Protein AF-A0A7C9A9R1-F1 (afdb_monomer)

Radius of gyration: 14.93 Å; Cα contacts (8 Å, |Δi|>4): 166; chains: 1; bounding box: 41×26×41 Å

Nearest PDB structures (foldseek):
  3vlb-assembly2_C  TM=8.022E-01  e=1.732E-03  Daucus carota
  1j71-assembly1_A  TM=6.730E-01  e=1.248E-03  Candida tropicalis
  3id5-assembly1_F  TM=2.738E-01  e=5.198E+00  Saccharolobus solfataricus

Secondary structure (DSSP, 8-state):
------GGGSS--TTS-SS----SS-SSEEE-HHHHHHHHHHHHHHTTTSPB-HHHHHHHT-S-EEE-TT-SS--PPPEEEE-TTS-EEEEPGGGTEEEEGGGTEEEE-EEETT-SS----

Structure (mmCIF, N/CA/C/O backbone):
data_AF-A0A7C9A9R1-F1
#
_entry.id   AF-A0A7C9A9R1-F1
#
loop_
_atom_site.group_PDB
_atom_site.id
_atom_site.type_symbol
_atom_site.label_atom_id
_atom_site.label_alt_id
_atom_site.label_comp_id
_atom_site.label_asym_id
_atom_site.label_entity_id
_atom_site.label_seq_id
_atom_site.pdbx_PDB_ins_code
_atom_site.Cartn_x
_atom_site.Cartn_y
_atom_site.Cartn_z
_atom_site.occupancy
_atom_site.B_iso_or_equiv
_atom_site.auth_seq_id
_atom_site.auth_comp_id
_atom_site.auth_asym_id
_atom_site.auth_atom_id
_atom_site.pdbx_PDB_model_num
ATOM 1 N N . LYS A 1 1 ? -10.204 1.025 -10.475 1.00 87.44 1 LYS A N 1
ATOM 2 C CA . LYS A 1 1 ? -9.634 2.235 -11.128 1.00 87.44 1 LYS A CA 1
ATOM 3 C C . LYS A 1 1 ? -8.218 1.931 -11.616 1.00 87.44 1 LYS A C 1
ATOM 5 O O . LYS A 1 1 ? -7.542 1.159 -10.955 1.00 87.44 1 LYS A O 1
ATOM 10 N N . GLU A 1 2 ? -7.751 2.514 -12.727 1.00 91.00 2 GLU A N 1
ATOM 11 C CA . GLU A 1 2 ? -6.334 2.423 -13.126 1.00 91.00 2 GLU A CA 1
ATOM 12 C C . GLU A 1 2 ? -5.509 3.560 -12.494 1.00 91.00 2 GLU A C 1
ATOM 14 O O . GLU A 1 2 ? -5.761 4.740 -12.757 1.00 91.00 2 GLU A O 1
ATOM 19 N N . VAL A 1 3 ? -4.519 3.200 -11.674 1.00 92.94 3 VAL A N 1
ATOM 20 C CA . VAL A 1 3 ? -3.563 4.135 -11.064 1.00 92.94 3 VAL A CA 1
ATOM 21 C C . VAL A 1 3 ? -2.357 4.280 -11.991 1.00 92.94 3 VAL A C 1
ATOM 23 O O . VAL A 1 3 ? -1.622 3.325 -12.243 1.00 92.94 3 VAL A O 1
ATOM 26 N N . LYS A 1 4 ? -2.147 5.482 -12.539 1.00 90.00 4 LYS A N 1
ATOM 27 C CA . LYS A 1 4 ? -1.072 5.727 -13.510 1.00 90.00 4 LYS A CA 1
ATOM 28 C C . LYS A 1 4 ? 0.254 5.983 -12.804 1.00 90.00 4 LYS A C 1
ATOM 30 O O . LYS A 1 4 ? 0.452 7.039 -12.217 1.00 90.00 4 LYS A O 1
ATOM 35 N N . LEU A 1 5 ? 1.196 5.056 -12.962 1.00 88.75 5 LEU A N 1
ATOM 36 C CA . LEU A 1 5 ? 2.554 5.220 -12.445 1.00 88.75 5 LEU A CA 1
ATOM 37 C C . LEU A 1 5 ? 3.372 6.229 -13.275 1.00 88.75 5 LEU A C 1
ATOM 39 O O . LEU A 1 5 ? 3.241 6.238 -14.510 1.00 88.75 5 LEU A O 1
ATOM 43 N N . PRO A 1 6 ? 4.270 7.015 -12.652 1.00 88.19 6 PRO A N 1
ATOM 44 C CA . PRO A 1 6 ? 5.249 7.838 -13.359 1.00 88.19 6 PRO A CA 1
ATOM 45 C C . PRO A 1 6 ? 6.047 7.032 -14.391 1.00 88.19 6 PRO A C 1
ATOM 47 O O . PRO A 1 6 ? 6.464 5.905 -14.127 1.00 88.19 6 PRO A O 1
ATOM 50 N N . VAL A 1 7 ? 6.298 7.606 -15.575 1.00 85.31 7 VAL A N 1
ATOM 51 C CA . VAL A 1 7 ? 6.982 6.904 -16.685 1.00 85.31 7 VAL A CA 1
ATOM 52 C C . VAL A 1 7 ? 8.357 6.369 -16.269 1.00 85.31 7 VAL A C 1
ATOM 54 O O . VAL A 1 7 ? 8.718 5.257 -16.652 1.00 85.31 7 VAL A O 1
ATOM 57 N N . GLY A 1 8 ? 9.092 7.128 -15.450 1.00 86.81 8 GLY A N 1
ATOM 58 C CA . GLY A 1 8 ? 10.420 6.752 -14.958 1.00 86.81 8 GLY A CA 1
ATOM 59 C C . GLY A 1 8 ? 10.445 5.531 -14.033 1.00 86.81 8 GLY A C 1
ATOM 60 O O . GLY A 1 8 ? 11.499 4.928 -13.885 1.00 86.81 8 GLY A O 1
ATOM 61 N N . LEU A 1 9 ? 9.306 5.130 -13.458 1.00 88.50 9 LEU A N 1
ATOM 62 C CA . LEU A 1 9 ? 9.220 3.982 -12.549 1.00 88.50 9 LEU A CA 1
ATOM 63 C C . LEU A 1 9 ? 8.808 2.682 -13.244 1.00 88.50 9 LEU A C 1
ATOM 65 O O . LEU A 1 9 ? 8.917 1.615 -12.656 1.00 88.50 9 LEU A O 1
ATOM 69 N N . ARG A 1 10 ? 8.349 2.725 -14.498 1.00 88.50 10 ARG A N 1
ATOM 70 C CA . ARG A 1 10 ? 7.764 1.544 -15.165 1.00 88.50 10 ARG A CA 1
ATOM 71 C C . ARG A 1 10 ? 8.792 0.535 -15.677 1.00 88.50 10 ARG A C 1
ATOM 73 O O . ARG A 1 10 ? 8.419 -0.549 -16.114 1.00 88.50 10 ARG A O 1
ATOM 80 N N . ARG A 1 11 ? 10.071 0.908 -15.711 1.00 90.19 11 ARG A N 1
ATOM 81 C CA . ARG A 1 11 ? 11.178 0.054 -16.152 1.00 90.19 11 ARG A CA 1
ATOM 82 C C . ARG A 1 11 ? 12.473 0.469 -15.456 1.00 90.19 11 ARG A C 1
ATOM 84 O O . ARG A 1 11 ? 12.620 1.662 -15.192 1.00 90.19 11 ARG A O 1
ATOM 91 N N . PRO A 1 12 ? 13.417 -0.459 -15.246 1.00 90.25 12 PRO A N 1
ATOM 92 C CA . PRO A 1 12 ? 14.748 -0.100 -14.783 1.00 90.25 12 PRO A CA 1
ATOM 93 C C . PRO A 1 12 ? 15.435 0.855 -15.768 1.00 90.25 12 PRO A C 1
ATOM 95 O O . PRO A 1 12 ? 15.463 0.615 -16.980 1.00 90.25 12 PRO A O 1
ATOM 98 N N . GLY A 1 13 ? 15.960 1.960 -15.248 1.00 88.50 13 GLY A N 1
ATOM 99 C CA . GLY A 1 13 ? 16.826 2.886 -15.967 1.00 88.50 13 GLY A CA 1
ATOM 100 C C . GLY A 1 13 ? 18.290 2.424 -15.984 1.00 88.50 13 GLY A C 1
ATOM 101 O O . GLY A 1 13 ? 18.647 1.460 -15.307 1.00 88.50 13 GLY A O 1
ATOM 102 N N . PRO A 1 14 ? 19.183 3.137 -16.697 1.00 90.31 14 PRO A N 1
ATOM 103 C CA . PRO A 1 14 ? 20.608 2.789 -16.772 1.00 90.31 14 PRO A CA 1
ATOM 104 C C . PRO A 1 14 ? 21.329 2.766 -15.417 1.00 90.31 14 PRO A C 1
ATOM 106 O O . PRO A 1 14 ? 22.350 2.106 -15.279 1.00 90.31 14 PRO A O 1
ATOM 109 N N . LYS A 1 15 ? 20.805 3.490 -14.420 1.00 89.31 15 LYS A N 1
ATOM 110 C CA . LYS A 1 15 ? 21.331 3.519 -13.047 1.00 89.31 15 LYS A CA 1
ATOM 111 C C . LYS A 1 15 ? 20.649 2.499 -12.121 1.00 89.31 15 LYS A C 1
ATOM 113 O O . LYS A 1 15 ? 20.833 2.572 -10.914 1.00 89.31 15 LYS A O 1
ATOM 118 N N . GLY A 1 16 ? 19.823 1.598 -12.661 1.00 84.62 16 GLY A N 1
ATOM 119 C CA . GLY A 1 16 ? 19.057 0.617 -11.885 1.00 84.62 16 GLY A CA 1
ATOM 120 C C . GLY A 1 16 ? 17.852 1.193 -11.132 1.00 84.62 16 GLY A C 1
ATOM 121 O O . GLY A 1 16 ? 17.236 0.491 -10.342 1.00 84.62 16 GLY A O 1
ATOM 122 N N . ASN A 1 17 ? 17.497 2.458 -11.364 1.00 85.94 17 ASN A N 1
ATOM 123 C CA . ASN A 1 17 ? 16.337 3.101 -10.754 1.00 85.94 17 ASN A CA 1
ATOM 124 C C . ASN A 1 17 ? 15.040 2.766 -11.512 1.00 85.94 17 ASN A C 1
ATOM 126 O O . ASN A 1 17 ? 15.027 2.778 -12.742 1.00 85.94 17 ASN A O 1
ATOM 130 N N . GLY A 1 18 ? 13.947 2.532 -10.782 1.00 89.38 18 GLY A N 1
ATOM 131 C CA . GLY A 1 18 ? 12.644 2.165 -11.346 1.00 89.38 18 GLY A CA 1
ATOM 132 C C . GLY A 1 18 ? 12.509 0.676 -11.687 1.00 89.38 18 GLY A C 1
ATOM 133 O O . GLY A 1 18 ? 13.419 -0.122 -11.484 1.00 89.38 18 GLY A O 1
ATOM 134 N N . GLY A 1 19 ? 11.355 0.302 -12.234 1.00 92.38 19 GLY A N 1
ATOM 135 C CA . GLY A 1 19 ? 10.987 -1.087 -12.489 1.00 92.38 19 GLY A CA 1
ATOM 136 C C . GLY A 1 19 ? 10.326 -1.751 -11.283 1.00 92.38 19 GLY A C 1
ATOM 137 O O . GLY A 1 19 ? 9.794 -1.090 -10.395 1.00 92.38 19 GLY A O 1
ATOM 138 N N . THR A 1 20 ? 10.336 -3.080 -11.286 1.00 92.75 20 THR A N 1
ATOM 139 C CA . THR A 1 20 ? 9.726 -3.914 -10.247 1.00 92.75 20 THR A CA 1
ATOM 140 C C . THR A 1 20 ? 10.658 -5.082 -9.964 1.00 92.75 20 THR A C 1
ATOM 142 O O . THR A 1 20 ? 11.211 -5.666 -10.895 1.00 92.75 20 THR A O 1
ATOM 145 N N . ILE A 1 21 ? 10.828 -5.407 -8.686 1.00 92.62 21 ILE A N 1
ATOM 146 C CA . ILE A 1 21 ? 11.619 -6.540 -8.206 1.00 92.62 21 ILE A CA 1
ATOM 147 C C . ILE A 1 21 ? 10.661 -7.505 -7.507 1.00 92.62 21 ILE A C 1
ATOM 149 O O . ILE A 1 21 ? 9.727 -7.069 -6.837 1.00 92.62 21 ILE A O 1
ATOM 153 N N . VAL A 1 22 ? 10.897 -8.804 -7.678 1.00 93.50 22 VAL A N 1
ATOM 154 C CA . VAL A 1 22 ? 10.254 -9.851 -6.880 1.00 93.50 22 VAL A CA 1
ATOM 155 C C . VAL A 1 22 ? 11.274 -10.312 -5.853 1.00 93.50 22 VAL A C 1
ATOM 157 O O . VAL A 1 22 ? 12.349 -10.779 -6.224 1.00 93.50 22 VAL A O 1
ATOM 160 N N . ASP A 1 23 ? 10.943 -10.138 -4.580 1.00 92.94 23 ASP A N 1
ATOM 161 C CA . ASP A 1 23 ? 11.810 -10.462 -3.453 1.00 92.94 23 ASP A CA 1
ATOM 162 C C . ASP A 1 23 ? 11.084 -11.413 -2.498 1.00 92.94 23 ASP A C 1
ATOM 164 O O . ASP A 1 23 ? 9.948 -11.160 -2.107 1.00 92.94 23 ASP A O 1
ATOM 168 N N . SER A 1 24 ? 11.741 -12.515 -2.134 1.00 93.12 24 SER A N 1
ATOM 169 C CA . SER A 1 24 ? 11.244 -13.476 -1.143 1.00 93.12 24 SER A CA 1
ATOM 170 C C . SER A 1 24 ? 11.739 -13.184 0.277 1.00 93.12 24 SER A C 1
ATOM 172 O O . SER A 1 24 ? 11.327 -13.865 1.211 1.00 93.12 24 SER A O 1
ATOM 174 N N . GLY A 1 25 ? 12.667 -12.235 0.443 1.00 93.12 25 GLY A N 1
ATOM 175 C CA . GLY A 1 25 ? 13.246 -11.851 1.732 1.00 93.12 25 GLY A CA 1
ATOM 176 C C . GLY A 1 25 ? 12.440 -10.804 2.503 1.00 93.12 25 GLY A C 1
ATOM 177 O O . GLY A 1 25 ? 12.716 -10.578 3.680 1.00 93.12 25 GLY A O 1
ATOM 178 N N . SER A 1 26 ? 11.446 -10.185 1.866 1.00 89.19 26 SER A N 1
ATOM 179 C CA . SER A 1 26 ? 10.630 -9.119 2.446 1.00 89.19 26 SER A CA 1
ATOM 180 C C . SER A 1 26 ? 9.203 -9.577 2.735 1.00 89.19 26 SER A C 1
ATOM 182 O O . SER A 1 26 ? 8.548 -10.177 1.887 1.00 89.19 26 SER A O 1
ATOM 184 N N . THR A 1 27 ? 8.687 -9.226 3.916 1.00 89.50 27 THR A N 1
ATOM 185 C CA . THR A 1 27 ? 7.286 -9.490 4.292 1.00 89.50 27 THR A CA 1
ATOM 186 C C . THR A 1 27 ? 6.308 -8.512 3.635 1.00 89.50 27 THR A C 1
ATOM 188 O O . THR A 1 27 ? 5.174 -8.876 3.340 1.00 89.50 27 THR A O 1
ATOM 191 N N . LEU A 1 28 ? 6.726 -7.257 3.438 1.00 93.81 28 LEU A N 1
ATOM 192 C CA . LEU A 1 28 ? 5.893 -6.176 2.903 1.00 93.81 28 LEU A CA 1
ATOM 193 C C . LEU A 1 28 ? 6.244 -5.881 1.446 1.00 93.81 28 LEU A C 1
ATOM 195 O O . LEU A 1 28 ? 7.380 -6.075 1.013 1.00 93.81 28 LEU A O 1
ATOM 199 N N . THR A 1 29 ? 5.276 -5.339 0.707 1.00 94.25 29 THR A N 1
ATOM 200 C CA . THR A 1 29 ? 5.538 -4.796 -0.630 1.00 94.25 29 THR A CA 1
ATOM 201 C C . THR A 1 29 ? 6.002 -3.353 -0.496 1.00 94.25 29 THR A C 1
ATOM 203 O O . THR A 1 29 ? 5.259 -2.501 -0.013 1.00 94.25 29 THR A O 1
ATOM 206 N N . PHE A 1 30 ? 7.209 -3.056 -0.965 1.00 93.50 30 PHE A N 1
ATOM 207 C CA . PHE A 1 30 ? 7.745 -1.698 -0.969 1.00 93.50 30 PHE A CA 1
ATOM 208 C C . PHE A 1 30 ? 7.513 -1.033 -2.324 1.00 93.50 30 PHE A C 1
ATOM 210 O O . PHE A 1 30 ? 7.818 -1.601 -3.374 1.00 93.50 30 PHE A O 1
ATOM 217 N N . MET A 1 31 ? 6.992 0.189 -2.304 1.00 92.25 31 MET A N 1
ATOM 218 C CA . MET A 1 31 ? 6.808 1.020 -3.488 1.00 92.25 31 MET A CA 1
ATOM 219 C C . MET A 1 31 ? 7.567 2.337 -3.348 1.00 92.25 31 MET A C 1
ATOM 221 O O . MET A 1 31 ? 7.714 2.886 -2.257 1.00 92.25 31 MET A O 1
ATOM 225 N N . ASP A 1 32 ? 8.041 2.859 -4.477 1.00 92.31 32 ASP A N 1
ATOM 226 C CA . ASP A 1 32 ? 8.511 4.241 -4.551 1.00 92.31 32 ASP A CA 1
ATOM 227 C C . ASP A 1 32 ? 7.364 5.188 -4.174 1.00 92.31 32 ASP A C 1
ATOM 229 O O . ASP A 1 32 ? 6.217 4.958 -4.574 1.00 92.31 32 ASP A O 1
ATOM 233 N N . LYS A 1 33 ? 7.658 6.258 -3.429 1.00 91.50 33 LYS A N 1
ATOM 234 C CA . LYS A 1 33 ? 6.639 7.202 -2.951 1.00 91.50 33 LYS A CA 1
ATOM 235 C C . LYS A 1 33 ? 5.750 7.730 -4.083 1.00 91.50 33 LYS A C 1
ATOM 237 O O . LYS A 1 33 ? 4.536 7.810 -3.920 1.00 91.50 33 LYS A O 1
ATOM 242 N N . ALA A 1 34 ? 6.319 8.006 -5.259 1.00 91.62 34 ALA A N 1
ATOM 243 C CA . ALA A 1 34 ? 5.563 8.524 -6.398 1.00 91.62 34 ALA A CA 1
ATOM 244 C C . ALA A 1 34 ? 4.621 7.484 -7.044 1.00 91.62 34 ALA A C 1
ATOM 246 O O . ALA A 1 34 ? 3.748 7.850 -7.832 1.00 91.62 34 ALA A O 1
ATOM 247 N N . ALA A 1 35 ? 4.786 6.196 -6.729 1.00 92.12 35 ALA A N 1
ATOM 248 C CA . ALA A 1 35 ? 3.843 5.127 -7.060 1.00 92.12 35 ALA A CA 1
ATOM 249 C C . ALA A 1 35 ? 2.862 4.842 -5.910 1.00 92.12 35 ALA A C 1
ATOM 251 O O . ALA A 1 35 ? 1.685 4.579 -6.154 1.00 92.12 35 ALA A O 1
ATOM 252 N N . PHE A 1 36 ? 3.349 4.914 -4.673 1.00 93.44 36 PHE A N 1
ATOM 253 C CA . PHE A 1 36 ? 2.594 4.627 -3.460 1.00 93.44 36 PHE A CA 1
ATOM 254 C C . PHE A 1 36 ? 1.491 5.656 -3.182 1.00 93.44 36 PHE A C 1
ATOM 256 O O . PHE A 1 36 ? 0.342 5.274 -2.982 1.00 93.44 36 PHE A O 1
ATOM 263 N N . ASP A 1 37 ? 1.808 6.952 -3.223 1.00 93.50 37 ASP A N 1
ATOM 264 C CA . ASP A 1 37 ? 0.858 8.025 -2.900 1.00 93.50 37 ASP A CA 1
ATOM 265 C C . ASP A 1 37 ? -0.443 7.957 -3.733 1.00 93.50 37 ASP A C 1
ATOM 267 O O . ASP A 1 37 ? -1.527 7.951 -3.142 1.00 93.50 37 ASP A O 1
ATOM 271 N N . PRO A 1 38 ? -0.407 7.841 -5.080 1.00 94.69 38 PRO A N 1
ATOM 272 C CA . PRO A 1 38 ? -1.639 7.747 -5.862 1.00 94.69 38 PRO A CA 1
ATOM 273 C C . PRO A 1 38 ? -2.383 6.417 -5.663 1.00 94.69 38 PRO A C 1
ATOM 275 O O . PRO A 1 38 ? -3.599 6.378 -5.847 1.00 94.69 38 PRO A O 1
ATOM 278 N N . LEU A 1 39 ? -1.691 5.337 -5.278 1.00 94.56 39 LEU A N 1
ATOM 279 C CA . LEU A 1 39 ? -2.333 4.072 -4.919 1.00 94.56 39 LEU A CA 1
ATOM 280 C C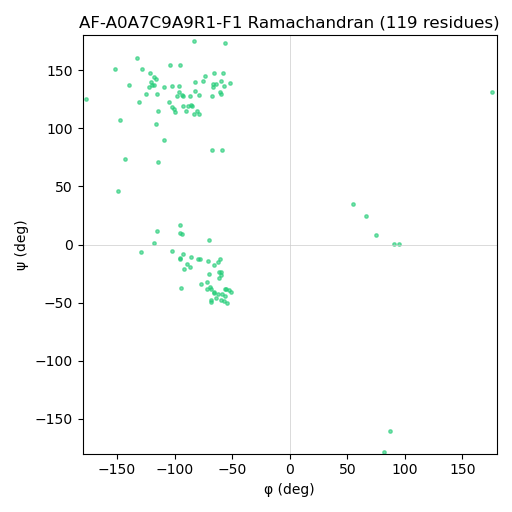 . LEU A 1 39 ? -3.118 4.219 -3.609 1.00 94.56 39 LEU A C 1
ATOM 282 O O . LEU A 1 39 ? -4.284 3.835 -3.551 1.00 94.56 39 LEU A O 1
ATOM 286 N N . VAL A 1 40 ? -2.510 4.808 -2.576 1.00 95.12 40 VAL A N 1
ATOM 287 C CA . VAL A 1 40 ? -3.184 5.031 -1.289 1.00 95.12 40 VAL A CA 1
ATOM 288 C C . VAL A 1 40 ? -4.340 6.012 -1.418 1.00 95.12 40 VAL A C 1
ATOM 290 O O . VAL A 1 40 ? -5.406 5.751 -0.866 1.00 95.12 40 VAL A O 1
ATOM 293 N N . ALA A 1 41 ? -4.178 7.093 -2.182 1.00 95.06 41 ALA A N 1
ATOM 294 C CA . ALA A 1 41 ? -5.270 8.029 -2.441 1.00 95.06 41 ALA A CA 1
ATOM 295 C C . ALA A 1 41 ? -6.499 7.319 -3.038 1.00 95.06 41 ALA A C 1
ATOM 297 O O . ALA A 1 41 ? -7.633 7.607 -2.659 1.00 95.06 41 ALA A O 1
ATOM 298 N N . GLU A 1 42 ? -6.277 6.346 -3.924 1.00 96.31 42 GLU A N 1
ATOM 299 C CA . GLU A 1 42 ? -7.354 5.560 -4.518 1.00 96.31 42 GLU A CA 1
ATOM 300 C C . GLU A 1 42 ? -7.994 4.584 -3.516 1.00 96.31 42 GLU A C 1
ATOM 302 O O . GLU A 1 42 ? -9.218 4.452 -3.503 1.00 96.31 42 GLU A O 1
ATOM 307 N N . PHE A 1 43 ? -7.210 3.954 -2.632 1.00 95.94 43 PHE A N 1
ATOM 308 C CA . PHE A 1 43 ? -7.766 3.167 -1.525 1.00 95.94 43 PHE A CA 1
ATOM 309 C C . PHE A 1 43 ? -8.633 4.027 -0.605 1.00 95.94 43 PHE A C 1
ATOM 311 O O . PHE A 1 43 ? -9.759 3.643 -0.306 1.00 95.94 43 PHE A O 1
ATOM 318 N N . VAL A 1 44 ? -8.146 5.201 -0.192 1.00 95.44 44 VAL A N 1
ATOM 319 C CA . VAL A 1 44 ? -8.896 6.143 0.653 1.00 95.44 44 VAL A CA 1
ATOM 320 C C . VAL A 1 44 ? -10.194 6.575 -0.026 1.00 95.44 44 VAL A C 1
ATOM 322 O O . VAL A 1 44 ? -11.236 6.591 0.623 1.00 95.44 44 VAL A O 1
ATOM 325 N N . ALA A 1 45 ? -10.159 6.861 -1.329 1.00 95.38 45 ALA A N 1
ATOM 326 C CA . ALA A 1 45 ? -11.348 7.235 -2.086 1.00 95.38 45 ALA A CA 1
ATOM 327 C C . ALA A 1 45 ? -12.382 6.097 -2.157 1.00 95.38 45 ALA A C 1
ATOM 329 O O . ALA A 1 45 ? -13.566 6.331 -1.918 1.00 95.38 45 ALA A O 1
ATOM 330 N N . GLN A 1 46 ? -11.954 4.867 -2.459 1.00 95.00 46 GLN A N 1
ATOM 331 C CA . GLN A 1 46 ? -12.863 3.718 -2.572 1.00 95.00 46 GLN A CA 1
ATOM 332 C C . GLN A 1 46 ? -13.395 3.247 -1.214 1.00 95.00 46 GLN A C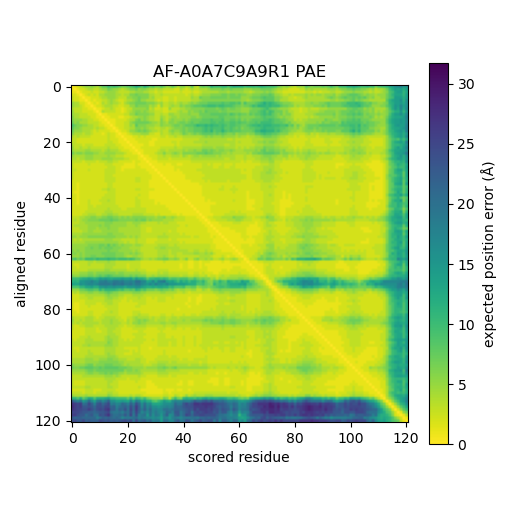 1
ATOM 334 O O . GLN A 1 46 ? -14.537 2.809 -1.117 1.00 95.00 46 GLN A O 1
ATOM 339 N N . MET A 1 47 ? -12.589 3.379 -0.163 1.00 93.62 47 MET A N 1
ATOM 340 C CA . MET A 1 47 ? -12.920 2.979 1.205 1.00 93.62 47 MET A CA 1
ATOM 341 C C . MET A 1 47 ? -13.462 4.138 2.046 1.00 93.62 47 MET A C 1
ATOM 343 O O . MET A 1 47 ? -13.483 4.040 3.268 1.00 93.62 47 MET A O 1
ATOM 347 N N . GLY A 1 48 ? -13.905 5.240 1.432 1.00 91.12 48 GLY A N 1
ATOM 348 C CA . GLY A 1 48 ? -14.272 6.473 2.143 1.00 91.12 48 GLY A CA 1
ATOM 349 C C . GLY A 1 48 ? -15.422 6.339 3.154 1.00 91.12 48 GLY A C 1
ATOM 350 O O . GLY A 1 48 ? -15.633 7.240 3.961 1.00 91.12 48 GLY A O 1
ATOM 351 N N . GLN A 1 49 ? -16.161 5.226 3.129 1.00 90.31 49 GLN A N 1
ATOM 352 C CA . GLN A 1 49 ? -17.204 4.903 4.109 1.00 90.31 49 GLN A CA 1
ATOM 353 C C . GLN A 1 49 ? -16.676 4.138 5.329 1.00 90.31 49 GLN A C 1
ATOM 355 O O . GLN A 1 49 ? -17.354 4.088 6.352 1.00 90.31 49 GLN A O 1
ATOM 360 N N . VAL A 1 50 ? -15.477 3.559 5.239 1.00 93.31 50 VAL A N 1
ATOM 361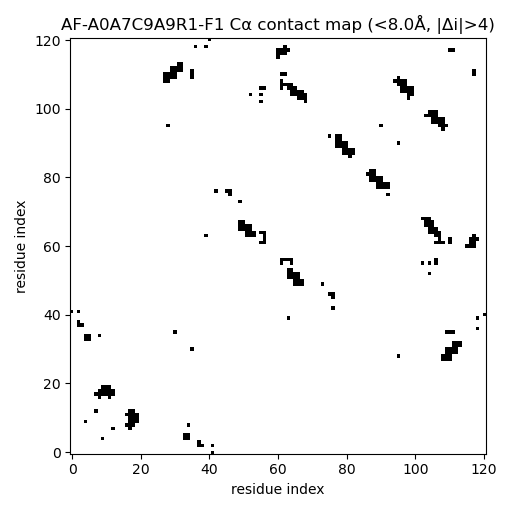 C CA . VAL A 1 50 ? -14.857 2.789 6.315 1.00 93.31 50 VAL A CA 1
ATOM 362 C C . VAL A 1 50 ? -13.950 3.706 7.124 1.00 93.31 50 VAL A C 1
ATOM 364 O O . VAL A 1 50 ? -13.093 4.416 6.593 1.00 93.31 50 VAL A O 1
ATOM 367 N N . LYS A 1 51 ? -14.132 3.699 8.443 1.00 94.06 51 LYS A N 1
ATOM 368 C CA . LYS A 1 51 ? -13.377 4.563 9.347 1.00 94.06 51 LYS A CA 1
ATOM 369 C C . LYS A 1 51 ? -11.895 4.169 9.365 1.00 94.06 51 LYS A C 1
ATOM 371 O O . LYS A 1 51 ? -11.562 2.996 9.498 1.00 94.06 51 LYS A O 1
ATOM 376 N N . ARG A 1 52 ? -10.996 5.155 9.299 1.00 94.94 52 ARG A N 1
ATOM 377 C CA . ARG A 1 52 ? -9.550 4.962 9.515 1.00 94.94 52 ARG A CA 1
ATOM 378 C C . ARG A 1 52 ? -9.247 4.551 10.963 1.00 94.94 52 ARG A C 1
ATOM 380 O O . ARG A 1 52 ? -9.914 5.007 11.895 1.00 94.94 52 ARG A O 1
ATOM 387 N N . ALA A 1 53 ? -8.204 3.746 11.155 1.00 95.81 53 ALA A N 1
ATOM 388 C CA . ALA A 1 53 ? -7.732 3.269 12.458 1.00 95.81 53 ALA A CA 1
ATOM 389 C C . ALA A 1 53 ? -6.328 3.822 12.795 1.00 95.81 53 ALA A C 1
ATOM 391 O O . ALA A 1 53 ? -5.362 3.058 12.822 1.00 95.81 53 ALA A O 1
ATOM 392 N N . PRO A 1 54 ? -6.188 5.127 13.105 1.00 93.75 54 PRO A N 1
ATOM 393 C CA . PRO A 1 54 ? -4.884 5.765 13.332 1.00 93.75 54 PRO A CA 1
ATOM 394 C C . PRO A 1 54 ? -4.100 5.164 14.509 1.00 93.75 54 PRO A C 1
ATOM 396 O O . PRO A 1 54 ? -2.873 5.137 14.497 1.00 93.75 54 PRO A O 1
ATOM 399 N N . THR A 1 55 ? -4.789 4.622 15.518 1.00 93.31 55 THR A N 1
ATOM 400 C CA . THR A 1 55 ? -4.131 3.895 16.614 1.00 93.31 55 THR A CA 1
ATOM 401 C C . THR A 1 55 ? -3.405 2.648 16.104 1.00 93.31 55 THR A C 1
ATOM 403 O O . THR A 1 55 ? -2.274 2.395 16.508 1.00 93.31 55 THR A O 1
ATOM 406 N N . ALA A 1 56 ? -4.024 1.884 15.195 1.00 94.81 56 ALA A N 1
ATOM 407 C CA . ALA A 1 56 ? -3.392 0.711 14.592 1.00 94.81 56 ALA A CA 1
ATOM 408 C C . ALA A 1 56 ? -2.234 1.115 13.668 1.00 94.81 56 ALA A C 1
ATOM 410 O O . ALA A 1 56 ? -1.189 0.471 13.690 1.00 94.81 56 ALA A O 1
ATOM 411 N N . GLU A 1 57 ? -2.384 2.216 12.925 1.00 94.00 57 GLU A N 1
ATOM 412 C CA . GLU A 1 57 ? -1.327 2.778 12.071 1.00 94.00 57 GLU A CA 1
ATOM 413 C C . GLU A 1 57 ? -0.063 3.093 12.876 1.00 94.00 57 GLU A C 1
ATOM 415 O O . GLU A 1 57 ? 1.028 2.649 12.520 1.00 94.00 57 GLU A O 1
ATOM 420 N N . GLY A 1 58 ? -0.216 3.785 14.010 1.00 89.44 58 GLY A N 1
ATOM 421 C CA . GLY A 1 58 ? 0.897 4.119 14.898 1.00 89.44 58 GLY A CA 1
ATOM 422 C C . GLY A 1 58 ? 1.541 2.899 15.562 1.00 89.44 58 GLY A C 1
ATOM 423 O O . GLY A 1 58 ? 2.765 2.825 15.637 1.00 89.44 58 GLY A O 1
ATOM 424 N N . LEU A 1 59 ? 0.740 1.928 16.016 1.00 91.88 59 LEU A N 1
ATOM 425 C CA . LEU A 1 59 ? 1.249 0.721 16.681 1.00 91.88 59 LEU A CA 1
ATOM 426 C C . LEU A 1 59 ? 1.994 -0.220 15.726 1.00 91.88 59 LEU A C 1
ATOM 428 O O . LEU A 1 59 ? 2.976 -0.841 16.125 1.00 91.88 59 LEU A O 1
ATOM 432 N N . LEU A 1 60 ? 1.525 -0.338 14.483 1.00 88.62 60 LEU A N 1
ATOM 433 C CA . LEU A 1 60 ? 2.076 -1.265 13.489 1.00 88.62 60 LEU A CA 1
ATOM 434 C C . LEU A 1 60 ? 3.107 -0.608 12.564 1.00 88.62 60 LEU A C 1
ATOM 436 O O . LEU A 1 60 ? 3.785 -1.307 11.815 1.00 88.62 60 LEU A O 1
ATOM 440 N N . GLY A 1 61 ? 3.208 0.723 12.578 1.00 87.25 61 GLY A N 1
ATOM 441 C CA . GLY A 1 61 ? 4.031 1.473 11.630 1.00 87.25 61 GLY A CA 1
ATOM 442 C C . GLY A 1 61 ? 3.522 1.381 10.186 1.00 87.25 61 GLY A C 1
ATOM 443 O O . GLY A 1 61 ? 4.307 1.530 9.251 1.00 87.25 61 GLY A O 1
ATOM 444 N N . LEU A 1 62 ? 2.226 1.115 9.994 1.00 87.25 62 LEU A N 1
ATOM 445 C CA . LEU A 1 62 ? 1.588 0.997 8.681 1.00 87.25 62 LEU A CA 1
ATOM 446 C C . LEU A 1 62 ? 0.802 2.268 8.367 1.00 87.25 62 LEU A C 1
ATOM 448 O O . LEU A 1 62 ? 0.102 2.800 9.219 1.00 87.25 62 LEU A O 1
ATOM 452 N N . GLY A 1 63 ? 0.909 2.761 7.133 1.00 84.12 63 GLY A N 1
ATOM 453 C CA . GLY A 1 63 ? 0.387 4.083 6.770 1.00 84.12 63 GLY A CA 1
ATOM 454 C C . GLY A 1 63 ? -1.118 4.164 6.510 1.00 84.12 63 GLY A C 1
ATOM 455 O O . GLY A 1 63 ? -1.644 5.266 6.376 1.00 84.12 63 GLY A O 1
ATOM 456 N N . LEU A 1 64 ? -1.802 3.026 6.385 1.00 94.94 64 LEU A N 1
ATOM 457 C CA . LEU A 1 64 ? -3.226 2.976 6.070 1.00 94.94 64 LEU A CA 1
ATOM 458 C C . LEU A 1 64 ? -3.868 1.771 6.754 1.00 94.94 64 LEU A C 1
ATOM 460 O O . LEU A 1 64 ? -3.668 0.635 6.321 1.00 94.94 64 LEU A O 1
ATOM 464 N N . CYS A 1 65 ? -4.659 2.026 7.791 1.00 96.50 65 CYS A N 1
ATOM 465 C CA . CYS A 1 65 ? -5.483 1.021 8.445 1.00 96.50 65 CYS A CA 1
ATOM 466 C C . CYS A 1 65 ? -6.931 1.488 8.561 1.00 96.50 65 CYS A C 1
ATOM 468 O O . CYS A 1 65 ? -7.220 2.677 8.710 1.00 96.50 65 CYS A O 1
ATOM 470 N N . TYR A 1 66 ? -7.843 0.525 8.567 1.00 95.94 66 TYR A N 1
ATOM 471 C CA . TYR A 1 66 ? -9.274 0.729 8.725 1.00 95.94 66 TYR A CA 1
ATOM 472 C C . TYR A 1 66 ? -9.785 -0.018 9.956 1.00 95.94 66 TYR A C 1
ATOM 474 O O . TYR A 1 66 ? -9.355 -1.139 10.221 1.00 95.94 66 TYR A O 1
ATOM 482 N N . ASP A 1 67 ? -10.690 0.610 10.703 1.00 95.25 67 ASP A N 1
ATOM 483 C CA . ASP A 1 67 ? -11.426 -0.012 11.802 1.00 95.25 67 ASP A CA 1
ATOM 484 C C . ASP A 1 67 ? -12.551 -0.843 11.193 1.00 95.25 67 ASP A C 1
ATOM 486 O O . ASP A 1 67 ? -13.481 -0.312 10.587 1.00 95.25 67 ASP A O 1
ATOM 490 N N . VAL A 1 68 ? -12.431 -2.157 11.336 1.00 94.12 68 VAL A N 1
ATOM 491 C CA . VAL A 1 68 ? -13.381 -3.133 10.804 1.00 94.12 68 VAL A CA 1
ATOM 492 C C . VAL A 1 68 ? -14.072 -3.903 11.931 1.00 94.12 68 VAL A C 1
ATOM 494 O O . VAL A 1 68 ? -14.767 -4.882 11.683 1.00 94.12 68 VAL A O 1
ATOM 497 N N . SER A 1 69 ? -13.920 -3.452 13.182 1.00 90.62 69 SER A N 1
ATOM 498 C CA . SER A 1 69 ? -14.436 -4.135 14.377 1.00 90.62 69 SER A CA 1
ATOM 499 C C . SER A 1 69 ? -15.962 -4.278 14.403 1.00 90.62 69 SER A C 1
ATOM 501 O O . SER A 1 69 ? -16.491 -5.166 15.071 1.00 90.62 69 SER A O 1
ATOM 503 N N . ARG A 1 70 ? -16.683 -3.406 13.686 1.00 83.56 70 ARG A N 1
ATOM 504 C CA . ARG A 1 70 ? -18.157 -3.367 13.649 1.00 83.56 70 ARG A CA 1
ATOM 505 C C . ARG A 1 70 ? -18.745 -3.626 12.269 1.00 83.56 70 ARG A C 1
ATOM 507 O O . ARG A 1 70 ? -19.962 -3.577 12.110 1.00 83.56 70 ARG A O 1
ATOM 514 N N . GLU A 1 71 ? -17.897 -3.879 11.284 1.00 78.25 71 GLU A N 1
ATOM 515 C CA . GLU A 1 71 ? -18.306 -3.946 9.892 1.00 78.25 71 GLU A CA 1
ATOM 516 C C . GLU A 1 71 ? -18.455 -5.403 9.458 1.00 78.25 71 GLU A C 1
ATOM 518 O O . GLU A 1 71 ? -17.495 -6.169 9.456 1.00 78.25 71 GLU A O 1
ATOM 523 N N . GLN A 1 72 ? -19.675 -5.803 9.098 1.00 69.31 72 GLN A N 1
ATOM 524 C CA . GLN A 1 72 ? -19.967 -7.194 8.727 1.00 69.31 72 GLN A CA 1
ATOM 525 C C . GLN A 1 72 ? -19.830 -7.457 7.222 1.00 69.31 72 GLN A C 1
ATOM 527 O O . GLN A 1 72 ? -19.650 -8.603 6.830 1.00 69.31 72 GLN A O 1
ATOM 532 N N . ASN A 1 73 ? -19.903 -6.416 6.383 1.00 77.94 73 ASN A N 1
ATOM 533 C CA . ASN A 1 73 ? -19.880 -6.529 4.921 1.00 77.94 73 ASN A CA 1
ATOM 534 C C . ASN A 1 73 ? -19.109 -5.358 4.294 1.00 77.94 73 ASN A C 1
ATOM 536 O O . ASN A 1 73 ? -19.704 -4.443 3.726 1.00 77.94 73 ASN A O 1
ATOM 540 N N . ILE A 1 74 ? -17.780 -5.376 4.406 1.00 85.81 74 ILE A N 1
ATOM 541 C CA . ILE A 1 74 ? -16.929 -4.387 3.734 1.00 85.81 74 ILE A CA 1
ATOM 542 C C . ILE A 1 74 ? -16.612 -4.872 2.322 1.00 85.81 74 ILE A C 1
ATOM 544 O O . ILE A 1 74 ? -16.096 -5.973 2.138 1.00 85.81 74 ILE A O 1
ATOM 548 N N . SER A 1 75 ? -16.859 -4.019 1.330 1.00 89.88 75 SER A N 1
ATOM 549 C CA . SER A 1 75 ? -16.321 -4.210 -0.016 1.00 89.88 75 SER A CA 1
ATOM 550 C C . SER A 1 75 ? -14.876 -3.722 -0.054 1.00 89.88 75 SER A C 1
ATOM 552 O O . SER A 1 75 ? -14.627 -2.529 0.102 1.00 89.88 75 SER A O 1
ATOM 554 N N . LEU A 1 76 ? -13.928 -4.631 -0.270 1.00 93.00 76 LEU A N 1
ATOM 555 C CA . LEU A 1 76 ? -12.505 -4.303 -0.341 1.00 93.00 76 LEU A CA 1
ATOM 556 C C . LEU A 1 76 ? -12.058 -4.116 -1.801 1.00 93.00 76 LEU A C 1
ATOM 558 O O . LEU A 1 76 ? -12.430 -4.931 -2.645 1.00 93.00 76 LEU A O 1
ATOM 562 N N . PRO A 1 77 ? -11.256 -3.080 -2.120 1.00 95.00 77 PRO A N 1
ATOM 563 C CA . PRO A 1 77 ? -10.730 -2.876 -3.464 1.00 95.00 77 PRO A CA 1
ATOM 564 C C . PRO A 1 77 ? -9.861 -4.045 -3.913 1.00 95.00 77 PRO A C 1
ATOM 566 O O . PRO A 1 77 ? -8.947 -4.438 -3.189 1.00 95.00 77 PRO A O 1
ATOM 569 N N . GLU A 1 78 ? -10.102 -4.553 -5.118 1.00 95.94 78 GLU A N 1
ATOM 570 C CA . GLU A 1 78 ? -9.227 -5.517 -5.789 1.00 95.94 78 GLU A CA 1
ATOM 571 C C . GLU A 1 78 ? -7.969 -4.829 -6.334 1.00 95.94 78 GLU A C 1
ATOM 573 O O . GLU A 1 78 ? -8.032 -3.722 -6.883 1.00 95.94 78 GLU A O 1
ATOM 578 N N . VAL A 1 79 ? -6.820 -5.500 -6.227 1.00 96.19 79 VAL A N 1
ATOM 579 C CA . VAL A 1 79 ? -5.547 -5.004 -6.763 1.00 96.19 79 VAL A CA 1
ATOM 580 C C . VAL A 1 79 ? -5.047 -5.914 -7.871 1.00 96.19 79 VAL A C 1
ATOM 582 O O . VAL A 1 79 ? -4.907 -7.124 -7.702 1.00 96.19 79 VAL A O 1
ATOM 585 N N . VAL A 1 80 ? -4.707 -5.296 -9.003 1.00 97.12 80 VAL A N 1
ATOM 586 C CA . VAL A 1 80 ? -4.101 -5.974 -10.149 1.00 97.12 80 VAL A CA 1
ATOM 587 C C . VAL A 1 80 ? -2.880 -5.192 -10.613 1.00 97.12 80 VAL A C 1
ATOM 589 O O . VAL A 1 80 ? -2.984 -4.022 -10.994 1.00 97.12 80 VAL A O 1
ATOM 592 N N . PHE A 1 81 ? -1.721 -5.844 -10.643 1.00 95.19 81 PHE A N 1
ATOM 593 C CA . PHE A 1 81 ? -0.532 -5.292 -11.280 1.00 95.19 81 PHE A CA 1
ATOM 594 C C . PHE A 1 81 ? -0.554 -5.599 -12.773 1.00 95.19 81 PHE A C 1
ATOM 596 O O . PHE A 1 81 ? -0.579 -6.752 -13.201 1.00 95.19 81 PHE A O 1
ATOM 603 N N . ASN A 1 82 ? -0.558 -4.535 -13.573 1.00 95.00 82 ASN A N 1
ATOM 604 C CA . ASN A 1 82 ? -0.568 -4.615 -15.026 1.00 95.00 82 ASN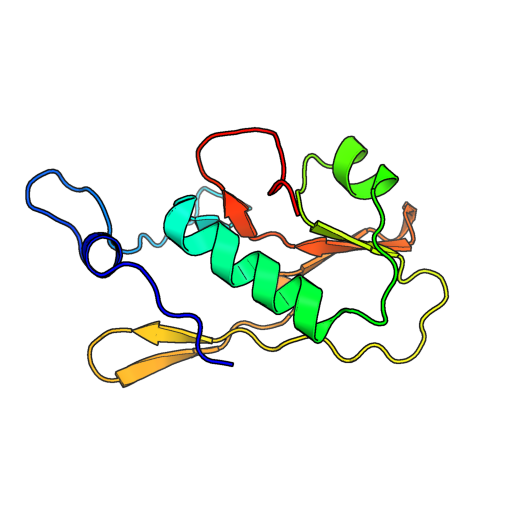 A CA 1
ATOM 605 C C . ASN A 1 82 ? 0.855 -4.394 -15.542 1.00 95.00 82 ASN A C 1
ATOM 607 O O . ASN A 1 82 ? 1.414 -3.304 -15.410 1.00 95.00 82 ASN A O 1
ATOM 611 N N . PHE A 1 83 ? 1.436 -5.425 -16.146 1.00 92.44 83 PHE A N 1
ATOM 612 C CA . PHE A 1 83 ? 2.788 -5.384 -16.683 1.00 92.44 83 PHE A CA 1
ATOM 613 C C . PHE A 1 83 ? 2.790 -5.043 -18.172 1.00 92.44 83 PHE A C 1
ATOM 615 O O . PHE A 1 83 ? 1.843 -5.299 -18.925 1.00 92.44 83 PHE A O 1
ATOM 622 N N . LYS A 1 84 ? 3.913 -4.479 -18.628 1.00 89.50 84 LYS A N 1
ATOM 623 C CA . LYS A 1 84 ? 4.147 -4.269 -20.058 1.00 89.50 84 LYS A CA 1
ATOM 624 C C . LYS A 1 84 ? 4.048 -5.612 -20.791 1.00 89.50 84 LYS A C 1
ATOM 626 O O . LYS A 1 84 ? 4.598 -6.607 -20.338 1.00 89.50 84 LYS A O 1
ATOM 631 N N . GLY A 1 85 ? 3.378 -5.617 -21.942 1.00 91.25 85 GLY A N 1
ATOM 632 C CA . GLY A 1 85 ? 3.113 -6.838 -22.712 1.00 91.25 85 GLY A CA 1
ATOM 633 C C . GLY A 1 85 ? 1.752 -7.474 -22.419 1.00 91.25 85 GLY A C 1
ATOM 634 O O . GLY A 1 85 ? 1.424 -8.478 -23.035 1.00 91.25 85 GLY A O 1
ATOM 635 N N . GLY A 1 86 ? 0.946 -6.878 -21.531 1.00 93.88 86 GLY A N 1
ATOM 636 C CA . GLY A 1 86 ? -0.443 -7.284 -21.293 1.00 93.88 86 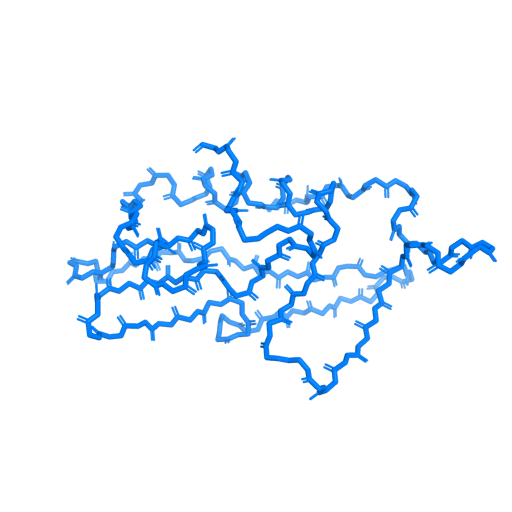GLY A CA 1
ATOM 637 C C . GLY A 1 86 ? -0.623 -8.334 -20.197 1.00 93.88 86 GLY A C 1
ATOM 638 O O . GLY A 1 86 ? -1.756 -8.711 -19.912 1.00 93.88 86 GLY A O 1
ATOM 639 N N . ALA A 1 87 ? 0.463 -8.778 -19.559 1.00 95.00 87 ALA A N 1
ATOM 640 C CA . ALA A 1 87 ? 0.386 -9.669 -18.409 1.00 95.00 87 ALA A CA 1
ATOM 641 C C . ALA A 1 87 ? -0.253 -8.953 -17.208 1.00 95.00 87 ALA A C 1
ATOM 643 O O . ALA A 1 87 ? 0.056 -7.792 -16.921 1.00 95.00 87 ALA A O 1
ATOM 644 N N . LYS A 1 88 ? -1.128 -9.666 -16.499 1.00 97.00 88 LYS A N 1
ATOM 645 C CA . LYS A 1 88 ? -1.832 -9.189 -15.308 1.00 97.00 88 LYS A CA 1
ATOM 646 C C . LYS A 1 88 ? -1.528 -10.112 -14.139 1.00 97.00 88 LYS A C 1
ATOM 648 O O . LYS A 1 88 ? -1.562 -11.328 -14.298 1.00 97.00 88 LYS A O 1
ATOM 653 N N . MET A 1 89 ? -1.244 -9.530 -12.983 1.00 96.31 89 MET A N 1
ATOM 654 C CA . MET A 1 89 ? -1.112 -10.243 -11.719 1.00 96.31 89 MET A CA 1
ATOM 655 C C . MET A 1 89 ? -2.204 -9.746 -10.786 1.00 96.31 89 MET A C 1
ATOM 657 O O . MET A 1 89 ? -2.125 -8.636 -10.264 1.00 96.31 89 MET A O 1
ATOM 661 N N . GLU A 1 90 ? -3.232 -10.564 -10.625 1.00 97.50 90 GLU A N 1
ATOM 662 C CA . GLU A 1 90 ? -4.305 -10.340 -9.664 1.00 97.50 90 GLU A CA 1
ATOM 663 C C . GLU A 1 90 ? -3.808 -10.759 -8.282 1.00 97.50 90 GLU A C 1
ATOM 665 O O . GLU A 1 90 ? -3.248 -11.846 -8.118 1.00 97.50 90 GLU A O 1
ATOM 670 N N . LEU A 1 91 ? -3.958 -9.876 -7.298 1.00 96.31 91 LEU A N 1
ATOM 671 C CA . LEU A 1 91 ? -3.537 -10.157 -5.936 1.00 96.31 91 LEU A CA 1
ATOM 672 C C . LEU A 1 91 ? -4.741 -10.621 -5.112 1.00 96.31 91 LEU A C 1
ATOM 674 O O . LEU A 1 91 ? -5.741 -9.907 -5.047 1.00 96.31 91 LEU A O 1
ATOM 678 N N . PRO A 1 92 ? -4.648 -11.771 -4.427 1.00 96.06 92 PRO A N 1
ATOM 679 C CA . PRO A 1 92 ? -5.571 -12.100 -3.351 1.00 96.06 92 PRO A CA 1
ATOM 680 C C . PRO A 1 92 ? -5.536 -11.025 -2.259 1.00 96.06 92 PRO A C 1
ATOM 682 O O . PRO A 1 92 ? -4.474 -10.478 -1.967 1.00 96.06 92 PRO A O 1
ATOM 685 N N . LEU A 1 93 ? -6.671 -10.773 -1.600 1.00 94.06 93 LEU A N 1
ATOM 686 C CA . LEU A 1 93 ? -6.781 -9.776 -0.520 1.00 94.06 93 LEU A CA 1
ATOM 687 C C . LEU A 1 93 ? -5.714 -9.949 0.569 1.00 94.06 93 LEU A C 1
ATOM 689 O O . LEU A 1 93 ? -5.111 -8.974 1.010 1.00 94.06 93 LEU A O 1
ATOM 693 N N . ALA A 1 94 ? -5.431 -11.198 0.945 1.00 92.88 94 ALA A N 1
ATOM 694 C CA . ALA A 1 94 ? -4.424 -11.539 1.949 1.00 92.88 94 ALA A CA 1
ATOM 695 C C . ALA A 1 94 ? -2.989 -11.117 1.569 1.00 92.88 94 ALA A C 1
ATOM 697 O O . ALA A 1 94 ? -2.117 -11.088 2.432 1.00 92.88 94 ALA A O 1
ATOM 698 N N . ASN A 1 95 ? -2.728 -10.781 0.300 1.00 94.88 95 ASN A N 1
ATOM 699 C CA . ASN A 1 95 ? -1.403 -10.373 -0.164 1.00 94.88 95 ASN A CA 1
ATOM 700 C C . ASN A 1 95 ? -1.142 -8.870 0.018 1.00 94.88 95 ASN A C 1
ATOM 702 O O . ASN A 1 95 ? 0.017 -8.462 0.001 1.00 94.88 95 ASN A O 1
ATOM 706 N N . TYR A 1 96 ? -2.183 -8.045 0.170 1.00 95.25 96 TYR A N 1
ATOM 707 C CA . TYR A 1 96 ? -2.040 -6.590 0.338 1.00 95.25 96 TYR A CA 1
ATOM 708 C C . TYR A 1 96 ? -2.804 -6.017 1.536 1.00 95.25 96 TYR A C 1
ATOM 710 O O . TYR A 1 96 ? -2.611 -4.846 1.858 1.00 95.25 96 TYR A O 1
ATOM 718 N N . PHE A 1 97 ? -3.609 -6.818 2.234 1.00 95.31 97 PHE A N 1
ATOM 719 C CA . PHE A 1 97 ? -4.181 -6.463 3.527 1.00 95.31 97 PHE A CA 1
ATOM 720 C C . PHE A 1 97 ? -3.758 -7.438 4.629 1.00 95.31 97 PHE A C 1
ATOM 722 O O . PHE A 1 97 ? -3.798 -8.655 4.465 1.00 95.31 97 PHE A O 1
ATOM 729 N N . LEU A 1 98 ? -3.425 -6.878 5.789 1.00 94.00 98 LEU A N 1
ATOM 7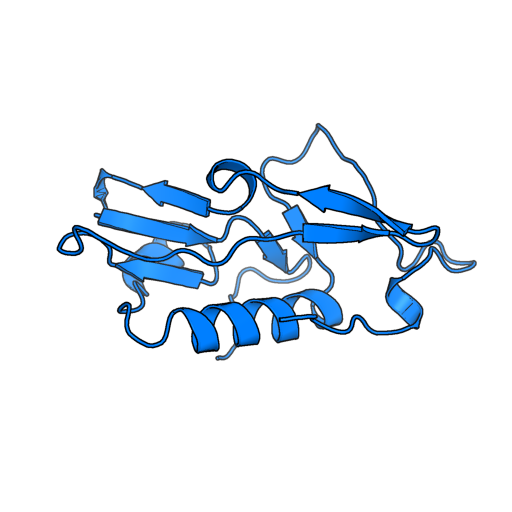30 C CA . LEU A 1 98 ? -3.200 -7.580 7.046 1.00 94.00 98 LEU A CA 1
ATOM 731 C C . LEU A 1 98 ? -4.402 -7.353 7.953 1.00 94.00 98 LEU A C 1
ATOM 733 O O . LEU A 1 98 ? -4.738 -6.212 8.271 1.00 94.00 98 LEU A O 1
ATOM 737 N N . PHE A 1 99 ? -5.035 -8.438 8.386 1.00 93.25 99 PHE A N 1
ATOM 738 C CA . PHE A 1 99 ? -6.081 -8.377 9.398 1.00 93.25 99 PHE A CA 1
ATOM 739 C C . PHE A 1 99 ? -5.476 -8.583 10.787 1.00 93.25 99 PHE A C 1
ATOM 741 O O . PHE A 1 99 ? -4.900 -9.633 11.075 1.00 93.25 99 PHE A O 1
ATOM 748 N N . VAL A 1 100 ? -5.614 -7.581 11.652 1.00 93.12 100 VAL A N 1
ATOM 749 C CA . VAL A 1 100 ? -5.099 -7.585 13.023 1.00 93.12 100 VAL A CA 1
ATOM 750 C C . VAL A 1 100 ? -6.281 -7.685 13.974 1.00 93.12 100 VAL A C 1
ATOM 752 O O . VAL A 1 100 ? -6.869 -6.682 14.382 1.00 93.12 100 VAL A O 1
ATOM 755 N N . SER A 1 101 ? -6.644 -8.928 14.285 1.00 90.44 101 SER A N 1
ATOM 756 C CA . SER A 1 101 ? -7.840 -9.274 15.063 1.00 90.44 101 SER A CA 1
ATOM 757 C C . SER A 1 101 ? -7.895 -8.592 16.435 1.00 90.44 101 SER A C 1
ATOM 759 O O . SER A 1 101 ? -8.925 -8.008 16.762 1.00 90.44 101 SER A O 1
ATOM 761 N N . ASP A 1 102 ? -6.781 -8.559 17.174 1.00 91.62 102 ASP A N 1
ATOM 762 C CA . ASP A 1 102 ? -6.683 -7.917 18.497 1.00 91.62 102 ASP A CA 1
ATOM 763 C C . ASP A 1 102 ? -7.003 -6.414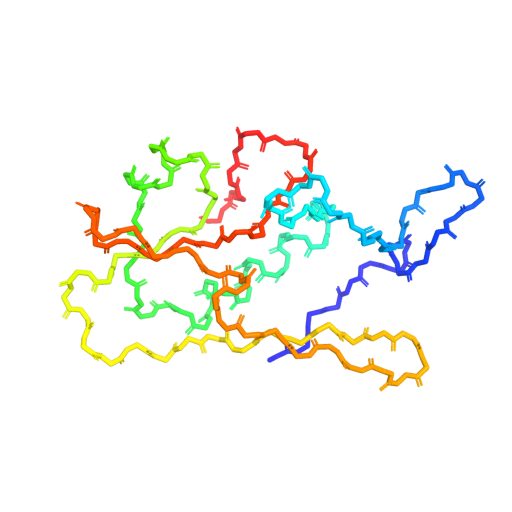 18.476 1.00 91.62 102 ASP A C 1
ATOM 765 O O . ASP A 1 102 ? -7.438 -5.847 19.477 1.00 91.62 102 ASP A O 1
ATOM 769 N N . LEU A 1 103 ? -6.796 -5.763 17.328 1.00 92.25 103 LEU A N 1
ATOM 770 C CA . LEU A 1 103 ? -7.078 -4.341 17.125 1.00 92.25 103 LEU A CA 1
ATOM 771 C C . LEU A 1 103 ? -8.383 -4.101 16.356 1.00 92.25 103 LEU A C 1
ATOM 773 O O . LEU A 1 103 ? -8.767 -2.947 16.174 1.00 92.25 103 LEU A O 1
ATOM 777 N N . GLY A 1 104 ? -9.041 -5.158 15.865 1.00 94.31 104 GLY A N 1
ATOM 778 C CA . GLY A 1 104 ? -10.171 -5.045 14.943 1.00 94.31 104 GLY A CA 1
ATOM 779 C C . GLY A 1 104 ? -9.829 -4.233 13.690 1.00 94.31 104 GLY A C 1
ATOM 780 O O . GLY A 1 104 ? -10.673 -3.481 13.206 1.00 94.31 104 GLY A O 1
ATOM 781 N N . ALA A 1 105 ? -8.588 -4.336 13.201 1.00 95.44 105 ALA A N 1
ATOM 782 C CA . ALA A 1 105 ? -8.055 -3.465 12.157 1.00 95.44 105 ALA A CA 1
ATOM 783 C C . ALA A 1 105 ? -7.680 -4.230 10.881 1.00 95.44 105 ALA A C 1
ATOM 785 O O . ALA A 1 105 ? -7.155 -5.341 10.935 1.00 95.44 105 ALA A O 1
ATOM 786 N N . LEU A 1 106 ? -7.903 -3.599 9.730 1.00 95.56 106 LEU A N 1
ATOM 787 C CA . LEU A 1 106 ? -7.441 -4.058 8.422 1.00 95.56 106 LEU A CA 1
ATOM 788 C C . LEU A 1 106 ? -6.425 -3.053 7.870 1.00 95.56 106 LEU A C 1
ATOM 790 O O . LEU A 1 106 ? -6.782 -1.908 7.604 1.00 95.56 106 LEU A O 1
ATOM 794 N N . CYS A 1 107 ? -5.171 -3.464 7.704 1.00 96.19 107 CYS A N 1
ATOM 795 C CA . CYS A 1 107 ? -4.061 -2.578 7.351 1.00 96.19 107 CYS A CA 1
ATOM 796 C C . CYS A 1 107 ? -3.435 -2.939 6.006 1.00 96.19 107 CYS A C 1
ATOM 798 O O . CYS A 1 107 ? -3.199 -4.111 5.726 1.00 96.19 107 CYS A O 1
ATOM 800 N N . LEU A 1 108 ? -3.126 -1.939 5.184 1.00 96.69 108 LEU A N 1
ATOM 801 C CA . LEU A 1 108 ? -2.426 -2.129 3.915 1.00 96.69 108 LEU A CA 1
ATOM 802 C C . LEU A 1 108 ? -0.977 -2.595 4.174 1.00 96.69 108 LEU A C 1
ATOM 804 O O . LEU A 1 108 ? -0.246 -1.946 4.920 1.00 96.69 108 LEU A O 1
ATOM 808 N N . SER A 1 109 ? -0.546 -3.692 3.542 1.00 95.19 109 SER A N 1
ATOM 809 C CA . SER A 1 109 ? 0.839 -4.215 3.609 1.00 95.19 109 SER A CA 1
ATOM 810 C C . SER A 1 109 ? 1.738 -3.758 2.457 1.00 95.19 109 SER A C 1
ATOM 812 O O . SER A 1 109 ? 2.864 -4.237 2.293 1.00 95.19 109 SER A O 1
ATOM 814 N N . ILE A 1 110 ? 1.248 -2.811 1.660 1.00 95.12 110 ILE A N 1
ATOM 815 C CA . ILE A 1 110 ? 2.039 -2.042 0.704 1.00 95.12 110 ILE A CA 1
ATOM 816 C C . ILE A 1 110 ? 2.496 -0.769 1.418 1.00 95.12 110 ILE A C 1
ATOM 818 O O . ILE A 1 110 ? 1.670 -0.059 1.987 1.00 95.12 110 ILE A O 1
ATOM 822 N N . VAL A 1 111 ? 3.796 -0.482 1.396 1.00 93.62 111 VAL A N 1
ATOM 823 C CA . VAL A 1 111 ? 4.407 0.652 2.107 1.00 93.62 111 VAL A CA 1
ATOM 824 C C . VAL A 1 111 ? 5.366 1.432 1.207 1.00 93.62 111 VAL A C 1
ATOM 826 O O . VAL A 1 111 ? 5.850 0.922 0.196 1.00 93.62 111 VAL A O 1
ATOM 829 N N . SER A 1 112 ? 5.661 2.679 1.576 1.00 91.62 112 SER A N 1
ATOM 830 C CA . SER A 1 112 ? 6.659 3.502 0.885 1.00 91.62 112 SER A CA 1
ATOM 831 C C . SER A 1 112 ? 8.080 3.170 1.360 1.00 91.62 112 SER A C 1
ATOM 833 O O . SER A 1 112 ? 8.341 3.114 2.560 1.00 91.62 112 SER A O 1
ATOM 835 N N . GLY A 1 113 ? 9.014 2.976 0.424 1.00 70.69 113 GLY A N 1
ATOM 836 C CA . GLY A 1 113 ? 10.390 2.518 0.683 1.00 70.69 113 GLY A CA 1
ATOM 837 C C . GLY A 1 113 ? 11.337 3.494 1.398 1.00 70.69 113 GLY A C 1
ATOM 838 O O . GLY A 1 113 ? 12.515 3.176 1.545 1.00 70.69 113 GLY A O 1
ATOM 839 N N . SER A 1 114 ? 10.882 4.673 1.834 1.00 55.34 114 SER A N 1
ATOM 840 C CA . SER A 1 114 ? 11.769 5.683 2.428 1.00 55.34 114 SER A CA 1
ATOM 841 C C . SER A 1 114 ? 11.111 6.574 3.486 1.00 55.34 114 SER A C 1
ATOM 843 O O . SER A 1 114 ? 11.281 7.785 3.436 1.00 55.34 114 SER A O 1
ATOM 845 N N . SER A 1 115 ? 10.351 6.013 4.425 1.00 44.66 115 SER A N 1
ATOM 846 C CA . SER A 1 115 ? 10.066 6.645 5.726 1.00 44.66 115 SER A CA 1
ATOM 847 C C . SER A 1 115 ? 9.080 5.792 6.505 1.00 44.66 115 SER A C 1
ATOM 849 O O . SER A 1 115 ? 8.010 5.455 6.005 1.00 44.66 115 SER A O 1
ATOM 851 N N . SER A 1 116 ? 9.397 5.524 7.765 1.00 43.88 116 SER A N 1
ATOM 852 C CA . SER A 1 116 ? 8.401 5.308 8.809 1.00 43.88 116 SER A CA 1
ATOM 853 C C . SER A 1 116 ? 7.514 6.556 8.922 1.00 43.88 116 SER A C 1
ATOM 855 O O . SER A 1 116 ? 7.789 7.443 9.721 1.00 43.88 116 SER A O 1
ATOM 857 N N . ALA A 1 117 ? 6.530 6.684 8.045 1.00 49.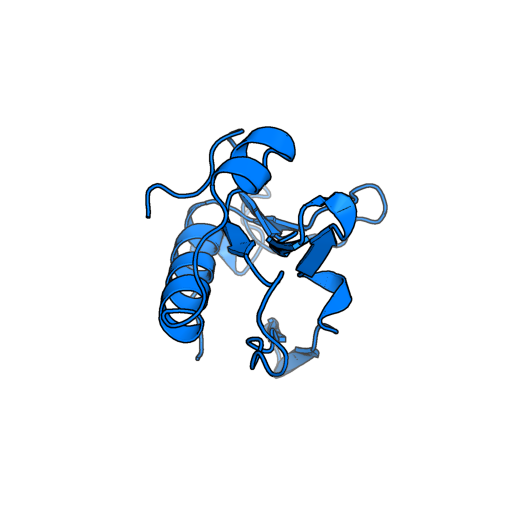44 117 ALA A N 1
ATOM 858 C CA . ALA A 1 117 ? 5.412 7.615 8.117 1.00 49.44 117 ALA A CA 1
ATOM 859 C C . ALA A 1 117 ? 4.531 7.299 6.912 1.00 49.44 117 ALA A C 1
ATOM 861 O O . ALA A 1 117 ? 5.022 7.241 5.780 1.00 49.44 117 ALA A O 1
ATOM 862 N N . GLY A 1 118 ? 3.251 7.039 7.167 1.00 51.81 118 GLY A N 1
ATOM 863 C CA . 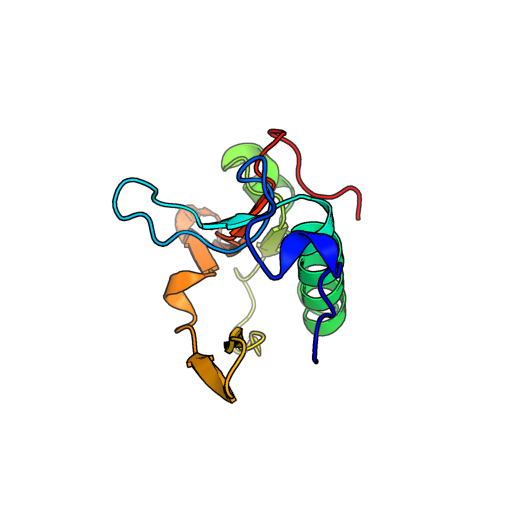GLY A 1 118 ? 2.253 6.897 6.118 1.00 51.81 118 GLY A CA 1
ATOM 864 C C . GLY A 1 118 ? 2.189 8.129 5.210 1.00 51.81 118 GLY A C 1
ATOM 865 O O . GLY A 1 118 ? 2.859 9.133 5.452 1.00 51.81 118 GLY A O 1
ATOM 866 N N . PRO A 1 119 ? 1.401 8.062 4.133 1.00 49.88 119 PRO A N 1
ATOM 867 C CA . PRO A 1 119 ? 1.178 9.238 3.314 1.00 49.88 119 PRO A CA 1
ATOM 868 C C . PRO A 1 119 ? 0.437 10.295 4.147 1.00 49.88 119 PRO A C 1
ATOM 870 O O . PRO A 1 119 ? -0.483 9.953 4.890 1.00 49.88 119 PRO A O 1
ATOM 873 N N . ASP A 1 120 ? 0.843 11.561 4.020 1.00 51.25 120 ASP A N 1
ATOM 874 C CA . ASP A 1 120 ? 0.093 12.717 4.525 1.00 51.25 120 ASP A CA 1
ATOM 875 C C . ASP A 1 120 ? -1.197 12.846 3.695 1.00 51.25 120 ASP A C 1
ATOM 877 O O . ASP A 1 120 ? -1.241 13.573 2.699 1.00 51.25 120 ASP A O 1
ATOM 881 N N . VAL A 1 121 ? -2.216 12.055 4.034 1.00 48.72 121 VAL A N 1
ATOM 882 C CA . VAL A 1 121 ? -3.559 12.099 3.428 1.00 48.72 121 VAL A CA 1
ATOM 883 C C . VAL A 1 121 ? -4.609 12.456 4.459 1.00 48.72 121 VAL A C 1
ATOM 885 O O . VAL A 1 121 ? -4.593 11.853 5.556 1.00 48.72 121 VAL A O 1
#

Organism: Opuntia streptacantha (NCBI:txid393608)

Sequence (121 aa):
KEVKLPVGLRRPGPKGNGGTIVDSGSTLTFMDKAAFDPLVAEFVAQMGQVKRAPTAEGLLGLGLCYDVSREQNISLPEVVFNFKGGAKMELPLANYFLFVSDLGALCLSIVSGSSSAGPDV

Foldseek 3Di:
DDQDADPQQQDQDPVRHHHDDDDPVDLFAEDAPSRQVSVVVVQCVVQVVFAWDVVCCVVVLAQTKTQQQPPDDDDGDWDWDAHPPGDIDTDDLVSQWDQDPVSSMITGRYYYPDDSYHDPD

Mean predicted aligned error: 5.2 Å

InterPro domains:
  IPR021109 Aspartic peptidase domain superfamily [G3DSA:2.40.70.10] (1-121)
  IPR021109 Aspartic peptidase domain superfamily [SSF50630] (15-115)
  IPR032799 Xylanase inhibitor, C-terminal [PF14541] (2-116)
  IPR033121 Peptidase family A1 domain [PS51767] (1-121)
  IPR051708 Plant Aspartic Proteinase A1 [PTHR47967] (15-114)

pLDDT: mean 89.09, std 11.53, range [43.88, 97.5]

Solvent-accessible surface area (backbone atoms only — not comparable to full-atom values): 7614 Å² total; per-residue (Å²): 134,89,75,84,62,53,77,71,42,74,41,61,43,98,85,65,48,45,38,86,82,92,68,90,90,55,94,57,49,71,30,56,57,78,50,36,51,61,48,50,53,49,50,51,63,74,40,65,88,56,49,72,24,66,70,57,17,66,75,69,68,34,56,47,28,28,50,45,71,85,60,89,79,78,86,74,87,84,50,66,52,77,44,91,91,75,48,73,47,76,52,60,65,78,77,44,40,44,77,40,73,97,74,28,30,42,27,43,40,60,43,49,73,83,53,98,62,46,72,98,120